Protein AF-A0AAW1GCE4-F1 (afdb_monomer_lite)

Secondary structure (DSSP, 8-state):
-PPPPGGGGSPP-EEEPPPPPHHH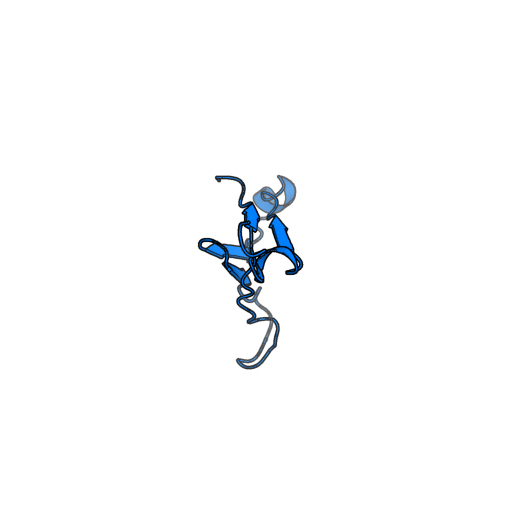HHTTPPP-EEEETTEEEEPPPSS---TT-GGG---B-SEEEPPP-

pLDDT: mean 75.67, std 14.17, range [44.78, 96.62]

Structure (mmCIF, N/CA/C/O backbone):
data_AF-A0AAW1GCE4-F1
#
_entry.id   AF-A0AAW1GCE4-F1
#
loop_
_atom_site.group_PDB
_atom_site.id
_atom_site.type_symbol
_atom_site.label_atom_id
_atom_site.label_alt_id
_atom_site.label_comp_id
_atom_site.label_asym_id
_atom_site.label_entity_id
_atom_site.label_seq_id
_atom_site.pdbx_PDB_ins_code
_atom_site.Cartn_x
_atom_site.Cartn_y
_atom_site.Cartn_z
_atom_site.occupancy
_atom_site.B_iso_or_equiv
_atom_site.auth_seq_id
_atom_site.auth_comp_id
_atom_site.auth_asym_id
_atom_site.auth_atom_id
_atom_site.pdbx_PDB_model_num
ATOM 1 N N . MET A 1 1 ? 21.099 4.985 -36.238 1.00 52.59 1 MET A N 1
ATOM 2 C CA . MET A 1 1 ? 20.265 3.865 -35.758 1.00 52.59 1 MET A CA 1
ATOM 3 C C . MET A 1 1 ? 20.411 3.881 -34.249 1.00 52.59 1 MET A C 1
ATOM 5 O O . MET A 1 1 ? 21.531 3.719 -33.790 1.00 52.59 1 MET A O 1
ATOM 9 N N . GLY A 1 2 ? 19.371 4.267 -33.506 1.00 62.25 2 GLY A N 1
ATOM 10 C CA . GLY A 1 2 ? 19.436 4.269 -32.042 1.00 62.25 2 GLY A CA 1
ATOM 11 C C . GLY A 1 2 ? 19.408 2.828 -31.549 1.00 62.25 2 GLY A C 1
ATOM 12 O O . GLY A 1 2 ? 18.526 2.080 -31.961 1.00 62.25 2 GLY A O 1
ATOM 13 N N . GLU A 1 3 ? 20.397 2.441 -30.748 1.00 65.94 3 GLU A N 1
ATOM 14 C CA . GLU A 1 3 ? 20.401 1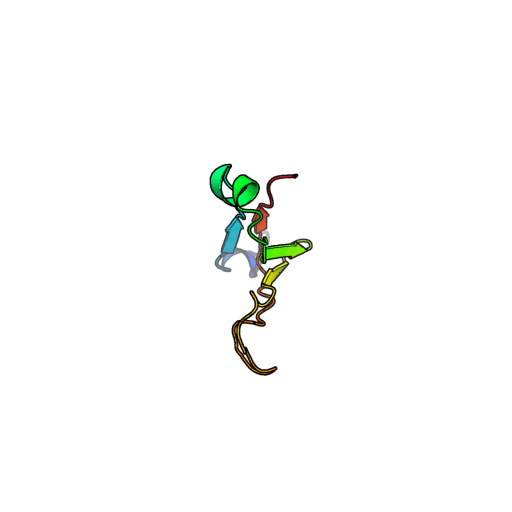.171 -30.016 1.00 65.94 3 GLU A CA 1
ATOM 15 C C . GLU A 1 3 ? 19.072 1.036 -29.252 1.00 65.94 3 GLU A C 1
ATOM 17 O O . GLU A 1 3 ? 18.725 1.965 -28.514 1.00 65.94 3 GLU A O 1
ATOM 22 N N . PRO A 1 4 ? 18.302 -0.054 -29.429 1.00 64.25 4 PRO A N 1
ATOM 23 C CA . PRO A 1 4 ? 17.140 -0.297 -28.584 1.00 64.25 4 PRO A CA 1
ATOM 24 C C . PRO A 1 4 ? 17.644 -0.445 -27.148 1.00 64.25 4 PRO A C 1
ATOM 26 O O . PRO A 1 4 ? 18.497 -1.293 -26.870 1.00 64.25 4 PRO A O 1
ATOM 29 N N . SER A 1 5 ? 17.181 0.419 -26.241 1.00 72.81 5 SER A N 1
ATOM 30 C CA . SER A 1 5 ? 17.626 0.339 -24.855 1.00 72.81 5 SER A CA 1
ATOM 31 C C . SER A 1 5 ? 17.094 -0.969 -24.270 1.00 72.81 5 SER A C 1
ATOM 33 O O . SER A 1 5 ? 15.965 -1.382 -24.537 1.00 72.81 5 SER A O 1
ATOM 35 N N . LEU A 1 6 ? 17.910 -1.648 -23.464 1.00 64.75 6 LEU A N 1
ATOM 36 C CA . LEU A 1 6 ? 17.524 -2.888 -22.778 1.00 64.75 6 LEU A CA 1
ATOM 37 C C . LEU A 1 6 ? 16.272 -2.714 -21.889 1.00 64.75 6 LEU A C 1
ATOM 39 O O . LEU A 1 6 ? 15.687 -3.700 -21.447 1.00 64.75 6 LEU A O 1
ATOM 43 N N . ASP A 1 7 ? 15.836 -1.473 -21.660 1.00 66.19 7 ASP A N 1
ATOM 44 C CA . ASP A 1 7 ? 14.633 -1.120 -20.912 1.00 66.19 7 ASP A CA 1
ATOM 45 C C . ASP A 1 7 ? 13.333 -1.354 -21.700 1.00 66.19 7 ASP A C 1
ATOM 47 O O . ASP A 1 7 ? 12.272 -1.486 -21.085 1.00 66.19 7 ASP A O 1
ATOM 51 N N . ASP A 1 8 ? 13.392 -1.452 -23.034 1.00 67.06 8 ASP A N 1
ATOM 52 C CA . ASP A 1 8 ? 12.215 -1.681 -23.886 1.00 67.06 8 ASP A CA 1
ATOM 53 C C . ASP A 1 8 ? 11.646 -3.107 -23.747 1.00 67.06 8 ASP A C 1
ATOM 55 O O . ASP A 1 8 ? 10.486 -3.352 -24.081 1.00 67.06 8 ASP A O 1
ATOM 59 N N . ALA A 1 9 ? 12.433 -4.043 -23.201 1.00 79.50 9 ALA A N 1
ATOM 60 C CA . ALA A 1 9 ? 12.028 -5.430 -22.954 1.00 79.50 9 ALA A CA 1
ATOM 61 C C . ALA A 1 9 ? 11.499 -5.684 -21.526 1.00 79.50 9 ALA A C 1
ATOM 63 O O . ALA A 1 9 ? 11.029 -6.786 -21.231 1.00 79.50 9 ALA A O 1
ATOM 64 N N . ASN A 1 10 ? 11.556 -4.692 -20.630 1.00 83.94 10 ASN A N 1
ATOM 65 C CA . ASN A 1 10 ? 11.141 -4.866 -19.238 1.00 83.94 10 ASN A CA 1
ATOM 66 C C . ASN A 1 10 ? 9.613 -4.798 -19.085 1.00 83.94 10 ASN A C 1
ATOM 68 O O . ASN A 1 10 ? 8.953 -3.867 -19.552 1.00 83.94 10 ASN A O 1
ATOM 72 N N . VAL A 1 11 ? 9.040 -5.768 -18.365 1.00 86.62 11 VAL A N 1
ATOM 73 C CA . VAL A 1 11 ? 7.620 -5.743 -17.983 1.00 86.62 11 VAL A CA 1
ATOM 74 C C . VAL A 1 11 ? 7.400 -4.627 -16.965 1.00 86.62 11 VAL A C 1
ATOM 76 O O . VAL A 1 11 ? 7.940 -4.681 -15.863 1.00 86.62 11 VAL A O 1
ATOM 79 N N . LYS A 1 12 ? 6.572 -3.639 -17.322 1.00 86.12 12 LYS A N 1
ATOM 80 C CA . LYS A 1 12 ? 6.239 -2.508 -16.448 1.00 86.12 12 LYS A CA 1
ATOM 81 C C . LYS A 1 12 ? 5.076 -2.855 -15.526 1.00 86.12 12 LYS A C 1
ATOM 83 O O . LYS A 1 12 ? 3.999 -3.221 -15.996 1.00 86.12 12 LYS A O 1
ATOM 88 N N . VAL A 1 13 ? 5.266 -2.687 -14.221 1.00 87.50 13 VAL A N 1
ATOM 89 C CA . VAL A 1 13 ? 4.240 -2.950 -13.202 1.00 87.50 13 VAL A CA 1
ATOM 90 C C . VAL A 1 13 ? 3.830 -1.649 -12.517 1.00 87.50 13 VAL A C 1
ATOM 92 O O . VAL A 1 13 ? 4.662 -0.811 -12.167 1.00 87.50 13 VAL A O 1
ATOM 95 N N . ALA A 1 14 ? 2.525 -1.486 -12.299 1.00 86.81 14 ALA A N 1
ATOM 96 C CA . ALA A 1 14 ? 1.952 -0.326 -11.630 1.00 86.81 14 ALA A CA 1
ATOM 97 C C . ALA A 1 14 ? 1.021 -0.737 -10.489 1.00 86.81 14 ALA A C 1
ATOM 99 O O . ALA A 1 14 ? 0.321 -1.747 -10.575 1.00 86.81 14 ALA A O 1
ATOM 100 N N . VAL A 1 15 ? 0.964 0.088 -9.444 1.00 88.00 15 VAL A N 1
ATOM 101 C CA . VAL A 1 15 ? 0.037 -0.095 -8.320 1.00 88.00 15 VAL A CA 1
ATOM 102 C C . VAL A 1 15 ? -0.781 1.169 -8.095 1.00 88.00 15 VAL A C 1
ATOM 104 O O . VAL A 1 15 ? -0.267 2.288 -8.137 1.00 88.00 15 VAL A O 1
ATOM 107 N N . ARG A 1 16 ? -2.078 0.983 -7.829 1.00 89.00 16 ARG A N 1
ATOM 108 C CA . ARG A 1 16 ? -3.024 2.054 -7.510 1.00 89.00 16 ARG A CA 1
ATOM 109 C C . ARG A 1 16 ? -3.636 1.823 -6.137 1.00 89.00 16 ARG A C 1
ATOM 111 O O . ARG A 1 16 ? -4.253 0.785 -5.907 1.00 89.00 16 ARG A O 1
ATOM 118 N N . VAL A 1 17 ? -3.533 2.817 -5.261 1.00 86.81 17 VAL A N 1
ATOM 119 C CA . VAL A 1 17 ? -4.275 2.821 -3.991 1.00 86.81 17 VAL A CA 1
ATOM 120 C C . VAL A 1 17 ? -5.648 3.434 -4.245 1.00 86.81 17 VAL A C 1
ATOM 122 O O . VAL A 1 17 ? -5.754 4.456 -4.917 1.00 86.81 17 VAL A O 1
ATOM 125 N N . ARG A 1 18 ? -6.724 2.821 -3.745 1.00 91.44 18 ARG A N 1
ATOM 126 C CA . ARG A 1 18 ? -8.050 3.459 -3.758 1.00 91.44 18 ARG A CA 1
ATOM 127 C C . ARG A 1 18 ? -8.196 4.374 -2.538 1.00 91.44 18 ARG A C 1
ATOM 129 O O . ARG A 1 18 ? -7.682 4.017 -1.478 1.00 91.44 18 ARG A O 1
ATOM 136 N N . PRO A 1 19 ? -8.923 5.499 -2.630 1.00 91.44 19 PRO A N 1
ATOM 137 C CA . PRO A 1 19 ? -9.312 6.236 -1.436 1.00 91.44 19 PRO A CA 1
ATOM 138 C C . PRO A 1 19 ? -10.149 5.351 -0.502 1.00 91.44 19 PRO A C 1
ATOM 140 O O . PRO A 1 19 ? -10.839 4.430 -0.950 1.00 91.44 19 PRO A O 1
ATOM 143 N N . MET A 1 20 ? -10.121 5.661 0.793 1.00 93.06 20 MET A N 1
ATOM 144 C CA . MET A 1 20 ? -10.975 4.996 1.780 1.00 93.06 20 MET A CA 1
ATOM 145 C C . MET A 1 20 ? -12.450 5.279 1.471 1.00 93.06 20 MET A C 1
ATOM 147 O O . MET A 1 20 ? -12.853 6.436 1.311 1.00 93.06 20 MET A O 1
ATOM 151 N N . ASN A 1 21 ? -13.260 4.224 1.414 1.00 93.69 21 ASN A N 1
ATOM 152 C CA . ASN A 1 21 ? -14.699 4.321 1.212 1.00 93.69 21 ASN A CA 1
ATOM 153 C C . ASN A 1 21 ? -15.365 4.939 2.445 1.00 93.69 21 ASN A C 1
ATOM 155 O O . ASN A 1 21 ? -14.849 4.859 3.559 1.00 93.69 21 ASN A O 1
ATOM 159 N N . ARG A 1 22 ? -16.566 5.500 2.260 1.00 95.88 22 ARG A N 1
ATOM 160 C CA . ARG A 1 22 ? -17.327 6.154 3.337 1.00 95.88 22 ARG A CA 1
ATOM 161 C C . ARG A 1 22 ? -17.489 5.265 4.575 1.00 95.88 22 ARG A C 1
ATOM 163 O O . ARG A 1 22 ? -17.110 5.682 5.657 1.00 95.88 22 ARG A O 1
ATOM 170 N N . ARG A 1 23 ? -17.884 4.001 4.387 1.00 96.62 23 ARG A N 1
ATOM 171 C CA . ARG A 1 23 ? -17.990 3.008 5.470 1.00 96.62 23 ARG A CA 1
ATOM 172 C C . ARG A 1 23 ? -16.692 2.832 6.271 1.00 96.62 23 ARG A C 1
ATOM 174 O O . ARG A 1 23 ? -16.751 2.649 7.478 1.00 96.62 23 ARG A O 1
ATOM 181 N N . GLU A 1 24 ? -15.531 2.859 5.617 1.00 93.75 24 GLU A N 1
ATOM 182 C CA . GLU A 1 24 ? -14.236 2.687 6.293 1.00 93.75 24 GLU A CA 1
ATOM 183 C C . GLU A 1 24 ? -13.875 3.923 7.127 1.00 93.75 24 GLU A C 1
ATOM 185 O O . GLU A 1 24 ? -13.308 3.787 8.210 1.00 93.75 24 GLU A O 1
ATOM 190 N N . LYS A 1 25 ? -14.245 5.119 6.649 1.00 91.94 25 LYS A N 1
ATOM 191 C CA . LYS A 1 25 ? -14.101 6.374 7.400 1.00 91.94 25 LYS A CA 1
ATOM 192 C C . LYS A 1 25 ? -15.044 6.413 8.602 1.00 91.94 25 LYS A C 1
ATOM 194 O O . LYS A 1 25 ? -14.591 6.710 9.701 1.00 91.94 25 LYS A O 1
ATOM 199 N N . ASP A 1 26 ? -16.311 6.052 8.397 1.00 96.19 26 ASP A N 1
ATOM 200 C CA . ASP A 1 26 ? -17.350 6.044 9.436 1.00 96.19 26 ASP A CA 1
ATOM 201 C C . ASP A 1 26 ? -17.030 5.045 10.565 1.00 96.19 26 ASP A C 1
ATOM 203 O O . ASP A 1 26 ? -17.387 5.273 11.715 1.00 96.19 26 ASP A O 1
ATOM 207 N N . LEU A 1 27 ? -16.331 3.949 10.245 1.00 95.38 27 LEU A N 1
ATOM 208 C CA . LEU A 1 27 ? -15.870 2.940 11.207 1.00 95.38 27 LEU A CA 1
ATOM 209 C C . LEU A 1 27 ? -14.441 3.188 11.727 1.00 95.38 27 LEU A C 1
ATOM 211 O O . LEU A 1 27 ? -13.856 2.285 12.322 1.00 95.38 27 LEU A O 1
ATOM 215 N N . ASN A 1 28 ? -13.843 4.358 11.467 1.00 88.38 28 ASN A N 1
ATOM 216 C CA . ASN A 1 28 ? -12.471 4.706 11.871 1.00 88.38 28 ASN A CA 1
ATOM 217 C C . ASN A 1 28 ? -11.425 3.626 11.522 1.00 88.38 28 ASN A C 1
ATOM 219 O O . ASN A 1 28 ? -10.478 3.373 12.270 1.00 88.38 28 ASN A O 1
ATOM 223 N N . THR A 1 29 ? -11.583 2.976 10.368 1.00 88.25 29 THR A N 1
ATOM 224 C CA . THR A 1 29 ? -10.660 1.930 9.922 1.00 88.25 29 THR A CA 1
ATOM 225 C C . THR A 1 29 ? -9.303 2.544 9.584 1.00 88.25 29 THR A C 1
ATOM 227 O O . THR A 1 29 ? -9.212 3.515 8.832 1.00 88.25 29 THR A O 1
ATOM 230 N N . LYS A 1 30 ? -8.223 1.963 10.112 1.00 87.31 30 LYS A N 1
ATOM 231 C CA . LYS A 1 30 ? -6.859 2.418 9.827 1.00 87.31 30 LYS A CA 1
ATOM 232 C C . LYS A 1 30 ? -6.463 2.055 8.393 1.00 87.31 30 LYS A C 1
ATOM 234 O O . LYS A 1 30 ? -6.450 0.878 8.038 1.00 87.31 30 LYS A O 1
ATOM 239 N N . CYS A 1 31 ? -6.065 3.046 7.593 1.00 87.12 31 CYS A N 1
ATOM 240 C CA . CYS A 1 31 ? -5.359 2.782 6.341 1.00 87.12 31 CYS A CA 1
ATOM 241 C C . CYS A 1 31 ? -3.940 2.301 6.668 1.00 87.12 31 CYS A C 1
ATOM 243 O O . CYS A 1 31 ? -3.189 2.990 7.357 1.00 87.12 31 CYS A O 1
ATOM 245 N N . ILE A 1 32 ? -3.589 1.106 6.200 1.00 88.25 32 ILE A N 1
ATOM 246 C CA . ILE A 1 32 ? -2.266 0.505 6.419 1.00 88.25 32 ILE A CA 1
ATOM 247 C C . ILE A 1 32 ? -1.375 0.559 5.177 1.00 88.25 32 ILE A C 1
ATOM 249 O O . ILE A 1 32 ? -0.256 0.064 5.207 1.00 88.25 32 ILE A O 1
ATOM 253 N N . VAL A 1 33 ? -1.864 1.132 4.080 1.00 87.19 33 VAL A N 1
ATOM 254 C CA . VAL A 1 33 ? -1.111 1.255 2.833 1.00 87.19 33 VAL A CA 1
ATOM 255 C C . VAL A 1 33 ? -0.623 2.688 2.709 1.00 87.19 33 VAL A C 1
ATOM 257 O O . VAL A 1 33 ? -1.421 3.623 2.706 1.00 87.19 33 VAL A O 1
ATOM 260 N N . GLU A 1 34 ? 0.684 2.850 2.580 1.00 85.81 34 GLU A N 1
ATOM 261 C CA . GLU A 1 34 ? 1.345 4.121 2.318 1.00 85.81 34 GLU A CA 1
ATOM 262 C C . GLU A 1 34 ? 2.104 4.032 0.989 1.00 85.81 34 GLU A C 1
ATOM 264 O O . GLU A 1 34 ? 2.554 2.964 0.576 1.00 85.81 34 GLU A O 1
ATOM 269 N N . MET A 1 35 ? 2.211 5.148 0.279 1.00 85.38 35 MET A N 1
ATOM 270 C CA . MET A 1 35 ? 2.924 5.243 -0.992 1.00 85.38 35 MET A CA 1
ATOM 271 C C . MET A 1 35 ? 3.981 6.334 -0.864 1.00 85.38 35 MET A C 1
ATOM 273 O O . MET A 1 35 ? 3.638 7.493 -0.643 1.00 85.38 35 MET A O 1
ATOM 277 N N . GLU A 1 36 ? 5.247 5.976 -1.048 1.00 84.94 36 GLU A N 1
ATOM 278 C CA . GLU A 1 36 ? 6.367 6.911 -1.094 1.00 84.94 36 GLU A CA 1
ATOM 279 C C . GLU A 1 36 ? 7.030 6.817 -2.471 1.00 84.94 36 GLU A C 1
ATOM 281 O O . GLU A 1 36 ? 7.664 5.815 -2.803 1.00 84.94 36 GLU A O 1
ATOM 286 N N . LYS A 1 37 ? 6.886 7.861 -3.299 1.00 83.31 37 LYS A N 1
ATOM 287 C CA . LYS A 1 37 ? 7.323 7.842 -4.708 1.00 83.31 37 LYS A CA 1
ATOM 288 C C . LYS A 1 37 ? 6.764 6.598 -5.401 1.00 83.31 37 LYS A C 1
ATOM 290 O O . LYS A 1 37 ? 5.553 6.427 -5.422 1.00 83.31 37 LYS A O 1
ATOM 295 N N . ASN A 1 38 ? 7.620 5.736 -5.936 1.00 83.56 38 ASN A N 1
ATOM 296 C CA . ASN A 1 38 ? 7.281 4.499 -6.627 1.00 83.56 38 ASN A CA 1
ATOM 297 C C . ASN A 1 38 ? 7.330 3.256 -5.717 1.00 83.56 38 ASN A C 1
ATOM 299 O O . ASN A 1 38 ? 7.288 2.125 -6.195 1.00 83.56 38 ASN A O 1
ATOM 303 N N . GLN A 1 39 ? 7.430 3.454 -4.405 1.00 82.56 39 GLN A N 1
ATOM 304 C CA . GLN A 1 39 ? 7.439 2.395 -3.411 1.00 82.56 39 GLN A CA 1
ATOM 305 C C . GLN A 1 39 ? 6.105 2.366 -2.671 1.00 82.56 39 GLN A C 1
ATOM 307 O O . GLN A 1 39 ? 5.620 3.388 -2.188 1.00 82.56 39 GLN A O 1
ATOM 312 N N . THR A 1 40 ? 5.523 1.182 -2.542 1.00 84.75 40 THR A N 1
ATOM 313 C CA . THR A 1 40 ? 4.369 0.964 -1.668 1.00 84.75 40 THR A CA 1
ATOM 314 C C . THR A 1 40 ? 4.862 0.371 -0.358 1.00 84.75 40 THR A C 1
ATOM 316 O O . THR A 1 40 ? 5.668 -0.556 -0.349 1.00 84.75 40 THR A O 1
ATOM 319 N N . ILE A 1 41 ? 4.397 0.915 0.758 1.00 85.12 41 ILE A N 1
ATOM 320 C CA . ILE A 1 41 ? 4.718 0.466 2.108 1.00 85.12 41 ILE A CA 1
ATOM 321 C C . ILE A 1 41 ? 3.434 -0.088 2.719 1.00 85.12 41 ILE A C 1
ATOM 323 O O . ILE A 1 41 ? 2.417 0.599 2.797 1.00 85.12 41 ILE A O 1
ATOM 327 N N . LEU A 1 42 ? 3.482 -1.349 3.141 1.00 85.62 42 LEU A N 1
ATOM 328 C CA . LEU A 1 42 ? 2.397 -2.001 3.863 1.00 85.62 42 LEU A CA 1
ATOM 329 C C . LEU A 1 42 ? 2.745 -2.026 5.350 1.00 85.62 42 LEU A C 1
ATOM 331 O O . LEU A 1 42 ? 3.676 -2.706 5.777 1.00 85.62 42 LEU A O 1
ATOM 335 N N . HIS A 1 43 ? 1.996 -1.267 6.143 1.00 82.69 43 HIS A N 1
ATOM 336 C CA . HIS A 1 43 ?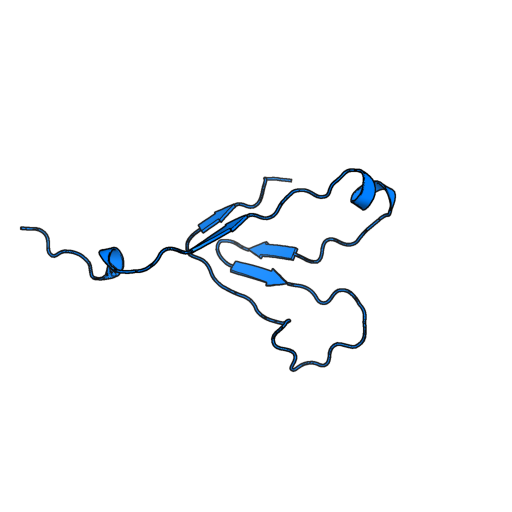 2.096 -1.283 7.595 1.00 82.69 43 HIS A CA 1
ATOM 337 C C . HIS A 1 43 ? 1.3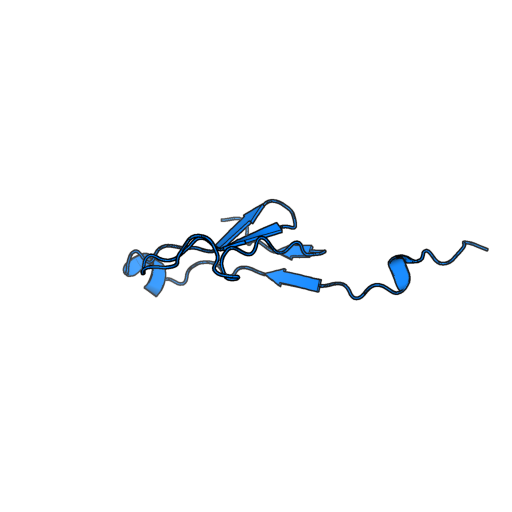61 -2.502 8.165 1.00 82.69 43 HIS A C 1
ATOM 339 O O . HIS A 1 43 ? 0.306 -2.888 7.657 1.00 82.69 43 HIS A O 1
ATOM 345 N N . PRO A 1 44 ? 1.848 -3.109 9.255 1.00 74.38 44 PRO A N 1
ATOM 346 C CA . PRO A 1 44 ? 1.121 -4.184 9.913 1.00 74.38 44 PRO A CA 1
ATOM 347 C C . PRO A 1 44 ? -0.190 -3.647 10.517 1.00 74.38 44 PRO A C 1
ATOM 349 O O . PRO A 1 44 ? -0.191 -2.793 11.407 1.00 74.38 44 PRO A O 1
ATOM 352 N N . GLY A 1 45 ? -1.327 -4.154 10.034 1.00 63.38 45 GLY A N 1
ATOM 353 C CA . GLY A 1 45 ? -2.621 -4.009 10.703 1.00 63.38 45 GLY A CA 1
ATOM 354 C C . GLY A 1 45 ? -2.622 -4.906 11.935 1.00 63.38 45 GLY A C 1
ATOM 355 O O . GLY A 1 45 ? -2.430 -6.109 11.802 1.00 63.38 45 GLY A O 1
ATOM 356 N N . GLY A 1 46 ? -2.725 -4.322 13.129 1.00 61.62 46 GLY A N 1
ATOM 357 C CA . GLY A 1 46 ? -2.415 -4.990 14.394 1.00 61.62 46 GLY A CA 1
ATOM 358 C C . GLY A 1 46 ? -3.059 -6.369 14.565 1.00 61.62 46 GLY A C 1
ATOM 359 O O . GLY A 1 46 ? -4.255 -6.461 14.801 1.00 61.62 46 GLY A O 1
ATOM 360 N N . ALA A 1 47 ? -2.238 -7.417 14.484 1.00 50.00 47 ALA A N 1
ATOM 361 C CA . ALA A 1 47 ? -2.468 -8.745 15.051 1.00 50.00 47 ALA A CA 1
ATOM 362 C C . ALA A 1 47 ? -1.176 -9.571 14.918 1.00 50.00 47 ALA A C 1
ATOM 364 O O . ALA A 1 47 ? -0.965 -10.200 13.895 1.00 50.00 47 ALA A O 1
ATOM 365 N N . ASN A 1 48 ? -0.300 -9.547 15.931 1.00 52.62 48 ASN A N 1
ATOM 366 C CA . ASN A 1 48 ? 0.775 -10.537 16.145 1.00 52.62 48 ASN A CA 1
ATOM 367 C C . ASN A 1 48 ? 1.536 -11.025 14.889 1.00 52.62 48 ASN A C 1
ATOM 369 O O . ASN A 1 48 ? 1.605 -12.223 14.624 1.00 52.62 48 ASN A O 1
ATOM 373 N N . LEU A 1 49 ? 2.137 -10.113 14.122 1.00 53.66 49 LEU A N 1
ATOM 374 C CA . LEU A 1 49 ? 3.025 -10.476 13.013 1.00 53.66 49 LEU A CA 1
ATOM 375 C C . LEU A 1 49 ? 4.463 -10.170 13.418 1.00 53.66 49 LEU A C 1
ATOM 377 O O . LEU A 1 49 ? 4.839 -9.011 13.588 1.00 53.66 49 LEU A O 1
ATOM 381 N N . GLY A 1 50 ? 5.241 -11.229 13.648 1.00 53.09 50 GLY A N 1
ATOM 382 C CA . GLY A 1 50 ? 6.645 -11.134 14.028 1.00 53.09 50 GLY A CA 1
ATOM 383 C C . GLY A 1 50 ? 7.495 -10.430 12.965 1.00 53.09 50 GLY A C 1
ATOM 384 O O . GLY A 1 50 ? 7.148 -10.374 11.788 1.00 53.09 50 GLY A O 1
ATOM 385 N N . LYS A 1 51 ? 8.656 -9.929 13.397 1.00 53.94 51 LYS A N 1
ATOM 386 C CA . LYS A 1 51 ? 9.658 -9.140 12.646 1.00 53.94 51 LYS A CA 1
ATOM 387 C C . LYS A 1 51 ? 10.239 -9.779 11.361 1.00 53.94 51 LYS A C 1
ATOM 389 O O . LYS A 1 51 ? 11.169 -9.215 10.798 1.00 53.94 51 LYS A O 1
ATOM 394 N N . GLY A 1 52 ? 9.730 -10.926 10.907 1.00 53.50 52 GLY A N 1
ATOM 395 C CA . GLY A 1 52 ? 10.226 -11.679 9.744 1.00 53.50 52 GLY A CA 1
ATOM 396 C C . GLY A 1 52 ? 9.152 -12.066 8.724 1.00 53.50 52 GLY A C 1
ATOM 397 O O . GLY A 1 52 ? 9.418 -12.882 7.848 1.00 53.50 52 GLY A O 1
ATOM 398 N N . ASP A 1 53 ? 7.939 -11.524 8.834 1.00 58.25 53 ASP A N 1
ATOM 399 C CA . ASP A 1 53 ? 6.858 -11.843 7.905 1.00 58.25 53 ASP A CA 1
ATOM 400 C C . ASP A 1 53 ? 7.040 -11.111 6.563 1.00 58.25 53 ASP A C 1
ATOM 402 O O . ASP A 1 53 ? 7.213 -9.891 6.537 1.00 58.25 53 ASP A O 1
ATOM 406 N N . SER A 1 54 ? 6.964 -11.830 5.438 1.00 56.03 54 SER A N 1
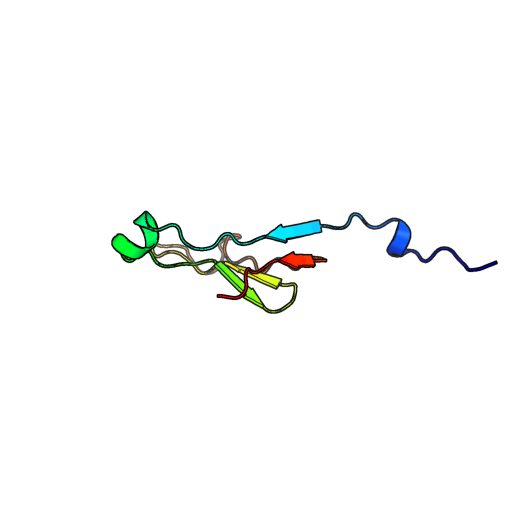ATOM 407 C CA . SER A 1 54 ? 7.075 -11.276 4.076 1.00 56.03 54 SER A CA 1
ATOM 408 C C . SER A 1 54 ? 6.036 -10.187 3.768 1.00 56.03 54 SER A C 1
ATOM 410 O O . SER A 1 54 ? 6.176 -9.466 2.784 1.00 56.03 54 SER A O 1
ATOM 412 N N . ARG A 1 55 ? 5.016 -10.020 4.621 1.00 58.91 55 ARG A N 1
ATOM 413 C CA . ARG A 1 55 ? 4.079 -8.885 4.608 1.00 58.91 55 ARG A CA 1
ATOM 414 C C . ARG A 1 55 ? 4.710 -7.541 4.989 1.00 58.91 55 ARG A C 1
ATOM 416 O O . ARG A 1 55 ? 4.116 -6.512 4.691 1.00 58.91 55 ARG A O 1
ATOM 423 N N . TYR A 1 56 ? 5.921 -7.525 5.555 1.00 60.09 56 TYR A N 1
ATOM 424 C CA . TYR A 1 56 ? 6.759 -6.326 5.738 1.00 60.09 56 TYR A CA 1
ATOM 425 C C . TYR A 1 56 ? 7.450 -5.884 4.432 1.00 60.09 56 TYR A C 1
ATOM 427 O O . TYR A 1 56 ? 8.509 -5.249 4.442 1.00 60.09 56 TYR A O 1
ATOM 435 N N . ALA A 1 57 ? 6.889 -6.266 3.284 1.00 63.16 57 ALA A N 1
ATOM 436 C CA . ALA A 1 57 ? 7.442 -5.936 1.989 1.00 63.16 57 ALA A CA 1
ATOM 437 C C . ALA A 1 57 ? 7.288 -4.438 1.712 1.00 63.16 57 ALA A C 1
ATOM 439 O O . ALA A 1 57 ? 6.223 -3.844 1.890 1.00 63.16 57 ALA A O 1
ATOM 440 N N . ARG A 1 58 ? 8.372 -3.848 1.209 1.00 70.06 58 ARG A N 1
ATOM 441 C CA . ARG A 1 58 ? 8.382 -2.521 0.593 1.00 70.06 58 ARG A CA 1
ATOM 442 C C . ARG A 1 58 ? 8.570 -2.678 -0.914 1.00 70.06 58 ARG A C 1
ATOM 444 O O . ARG A 1 58 ? 9.673 -2.429 -1.407 1.00 70.06 58 ARG A O 1
ATOM 451 N N . PRO A 1 59 ? 7.563 -3.193 -1.640 1.00 72.19 59 PRO A N 1
ATOM 452 C CA . PRO A 1 59 ? 7.691 -3.388 -3.071 1.00 72.19 59 PRO A CA 1
ATOM 453 C C . PRO A 1 59 ? 7.879 -2.043 -3.779 1.00 72.19 59 PRO A C 1
ATOM 455 O O . PRO A 1 59 ? 7.213 -1.050 -3.472 1.00 72.19 59 PRO A O 1
ATOM 458 N N . LYS A 1 60 ? 8.818 -2.029 -4.724 1.00 74.50 60 LYS A N 1
ATOM 459 C CA . LYS A 1 60 ? 9.049 -0.919 -5.646 1.00 74.50 60 LYS A CA 1
ATOM 460 C C . LYS A 1 60 ? 8.418 -1.273 -6.982 1.00 74.50 60 LYS A C 1
ATOM 462 O O . LYS A 1 60 ? 8.567 -2.397 -7.451 1.00 74.50 60 LYS A O 1
ATOM 467 N N . PHE A 1 61 ? 7.727 -0.311 -7.563 1.00 78.88 61 PHE A N 1
ATOM 468 C CA . PHE A 1 61 ? 7.028 -0.438 -8.832 1.00 78.88 61 PHE A CA 1
ATOM 469 C C . PHE A 1 61 ? 7.541 0.614 -9.813 1.00 78.88 61 PHE A C 1
ATOM 471 O O . PHE A 1 61 ? 8.247 1.545 -9.422 1.00 78.88 61 PHE A O 1
ATOM 478 N N . ASP A 1 62 ? 7.176 0.487 -11.084 1.00 73.44 62 ASP A N 1
ATOM 479 C CA . ASP A 1 62 ? 7.556 1.469 -12.102 1.00 73.44 62 ASP A CA 1
ATOM 480 C C . ASP A 1 62 ? 6.670 2.712 -12.021 1.00 73.44 62 ASP A C 1
ATOM 482 O O . ASP A 1 62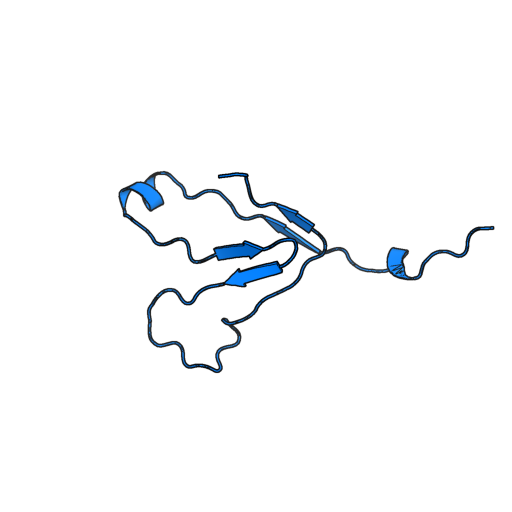 ? 7.137 3.832 -12.206 1.00 73.44 62 ASP A O 1
ATOM 486 N N . HIS A 1 63 ? 5.386 2.519 -11.697 1.00 70.62 63 HIS A N 1
ATOM 487 C CA . HIS A 1 63 ? 4.411 3.600 -11.576 1.00 70.62 63 HIS A CA 1
ATOM 488 C C . HIS A 1 63 ? 3.540 3.426 -10.330 1.00 70.62 63 HIS A C 1
ATOM 490 O O . HIS A 1 63 ? 2.992 2.353 -10.064 1.00 70.62 63 HIS A O 1
ATOM 496 N N . SER A 1 64 ? 3.362 4.515 -9.587 1.00 66.50 64 SER A N 1
ATOM 497 C CA . SER A 1 64 ? 2.482 4.588 -8.425 1.00 66.50 64 SER A CA 1
ATOM 498 C C . SER A 1 64 ? 1.388 5.621 -8.663 1.00 66.50 64 SER A C 1
ATOM 500 O O . SER A 1 64 ? 1.634 6.791 -8.956 1.00 66.50 64 SER A O 1
ATOM 502 N N . LEU A 1 65 ? 0.140 5.182 -8.531 1.00 68.31 65 LEU A N 1
ATOM 503 C CA . LEU A 1 65 ? -1.024 6.057 -8.587 1.00 68.31 65 LEU A CA 1
ATOM 504 C C . LEU A 1 65 ? -1.631 6.111 -7.189 1.00 68.31 65 LEU A C 1
ATOM 506 O O . LEU A 1 65 ? -2.486 5.300 -6.825 1.00 68.31 65 LEU A O 1
ATOM 510 N N . CYS A 1 66 ? -1.149 7.060 -6.388 1.00 67.31 66 CYS A N 1
ATOM 511 C CA . CYS A 1 66 ? -1.819 7.451 -5.157 1.00 67.31 66 CYS A CA 1
ATOM 512 C C . CYS A 1 66 ? -2.786 8.593 -5.505 1.00 67.31 66 CYS A C 1
ATOM 514 O O . CYS A 1 66 ? -2.326 9.631 -5.991 1.00 67.31 66 CYS A O 1
ATOM 516 N N . PRO A 1 67 ? -4.109 8.428 -5.332 1.00 65.62 67 PRO A N 1
ATOM 517 C CA . PRO A 1 67 ? -5.030 9.546 -5.447 1.00 65.62 67 PRO A CA 1
ATOM 518 C C . PRO A 1 67 ? -4.553 10.597 -4.449 1.00 65.62 67 PRO A C 1
ATOM 520 O O . PRO A 1 67 ? -4.383 10.283 -3.271 1.00 65.62 67 PRO A O 1
ATOM 523 N N . ARG A 1 68 ? -4.259 11.813 -4.929 1.00 56.94 68 ARG A N 1
ATOM 524 C CA . ARG A 1 68 ? -3.972 12.935 -4.032 1.00 56.94 68 ARG A CA 1
ATOM 525 C C . ARG A 1 68 ? -5.127 12.996 -3.029 1.00 56.94 68 ARG A C 1
ATOM 527 O O . ARG A 1 68 ? -6.278 13.062 -3.459 1.00 56.94 68 ARG A O 1
ATOM 534 N N . GLN A 1 69 ? -4.796 12.810 -1.750 1.00 44.78 69 GLN A N 1
ATOM 535 C CA . GLN A 1 69 ? -5.752 12.887 -0.647 1.00 44.78 69 GLN A CA 1
ATOM 536 C C . GLN A 1 69 ? -6.427 14.254 -0.624 1.00 44.78 69 GLN A C 1
ATOM 538 O O . GLN A 1 69 ? -5.730 15.244 -0.947 1.00 44.78 69 GLN A O 1
#

Foldseek 3Di:
DDDDPPCVPDDADEDEDDPDDPVCVVVVPDDQWDDDFQWIAGHDPDDDDDPDDCSRDGDGGPYYHYPPD

InterPro domains:
  IPR001752 Kinesin motor domain [PS50067] (10-69)
  IPR027417 P-loop containing nucleoside triphosphate hydrolase [SSF52540] (9-63)
  IPR036961 Kinesin motor domain superfamily [G3DSA:3.40.850.10] (9-69)

Sequence (69 aa):
MGEPSLDDANVKVAVRVRPMNRREKDLNTKCIVEMEKNQTILHPGGANLGKGDSRYARPKFDHSLCPRQ

Organism: Zoarces viviparus (NCBI:txid48416)

Radius of gyration: 16.77 Å; chains: 1; bounding box: 38×25×52 Å